Protein AF-A0A916ME21-F1 (afdb_monomer_lite)

Secondary structure (DSSP, 8-state):
-GGGT---HHHHHHHHHHTT----HHHHHHHHTT--S---HHHHHHHHHHHT--HHHHS---

Structure (mmCIF, N/CA/C/O backbone):
data_AF-A0A916ME21-F1
#
_entry.id   AF-A0A916ME21-F1
#
loop_
_atom_site.group_PDB
_atom_site.id
_atom_site.type_symbol
_atom_site.label_atom_id
_atom_site.label_alt_id
_atom_site.label_comp_id
_atom_site.label_asym_id
_atom_site.label_entity_id
_atom_site.label_seq_id
_atom_site.pdbx_PDB_ins_code
_atom_site.Cartn_x
_atom_site.Cartn_y
_atom_site.Cartn_z
_atom_site.occupancy
_atom_site.B_iso_or_equiv
_atom_site.auth_seq_id
_atom_site.auth_comp_id
_atom_site.auth_asym_id
_atom_site.auth_atom_id
_atom_site.pdbx_PDB_model_num
ATOM 1 N N . MET A 1 1 ? 0.979 3.383 -9.549 1.00 60.50 1 MET A N 1
ATOM 2 C CA . MET A 1 1 ? -0.058 4.228 -8.897 1.00 60.50 1 MET A CA 1
ATOM 3 C C . MET A 1 1 ? -0.928 4.962 -9.917 1.00 60.50 1 MET A C 1
ATOM 5 O O . MET A 1 1 ? -2.138 4.776 -9.877 1.00 60.50 1 MET A O 1
ATOM 9 N N . ALA A 1 2 ? -0.343 5.704 -10.867 1.00 52.88 2 ALA A N 1
ATOM 10 C CA . ALA A 1 2 ? -1.094 6.412 -11.915 1.00 52.88 2 ALA A CA 1
ATOM 11 C C . ALA A 1 2 ? -1.966 5.490 -12.796 1.00 52.88 2 ALA A C 1
ATOM 13 O O . ALA A 1 2 ? -3.133 5.790 -13.021 1.00 52.88 2 ALA A O 1
ATOM 14 N N . GLU A 1 3 ? -1.450 4.329 -13.206 1.00 59.66 3 GLU A N 1
ATOM 15 C CA . GLU A 1 3 ? -2.176 3.389 -14.082 1.00 59.66 3 GLU A CA 1
ATOM 16 C C . GLU A 1 3 ? -3.374 2.695 -13.408 1.00 59.66 3 GLU A C 1
ATOM 18 O O . GLU A 1 3 ? -4.300 2.261 -14.082 1.00 59.66 3 GLU A O 1
ATOM 23 N N . ARG A 1 4 ? -3.405 2.642 -12.069 1.00 63.44 4 ARG A N 1
ATOM 24 C CA . ARG A 1 4 ? -4.479 2.006 -11.274 1.00 63.44 4 ARG A CA 1
ATOM 25 C C . ARG A 1 4 ? -5.425 3.031 -10.626 1.00 63.44 4 ARG A C 1
ATOM 27 O O . ARG A 1 4 ? -6.188 2.690 -9.724 1.00 63.44 4 ARG A O 1
ATOM 34 N N . ASN A 1 5 ? -5.353 4.297 -11.057 1.00 68.50 5 ASN A N 1
ATOM 35 C CA . ASN A 1 5 ? -6.104 5.435 -10.502 1.00 68.50 5 ASN A CA 1
ATOM 36 C C . ASN A 1 5 ? -5.888 5.656 -8.989 1.00 68.50 5 ASN A C 1
ATOM 38 O O . ASN A 1 5 ? -6.732 6.249 -8.323 1.00 68.50 5 ASN A O 1
ATOM 42 N N . ILE A 1 6 ? -4.767 5.189 -8.431 1.00 78.38 6 ILE A N 1
ATOM 43 C CA . ILE A 1 6 ? -4.436 5.416 -7.021 1.00 78.38 6 ILE A CA 1
ATOM 44 C C . ILE A 1 6 ? -3.721 6.759 -6.931 1.00 78.38 6 ILE A C 1
ATOM 46 O O . ILE A 1 6 ? -2.617 6.920 -7.456 1.00 78.38 6 ILE A O 1
ATOM 50 N N . ARG A 1 7 ? -4.370 7.729 -6.283 1.00 78.62 7 ARG A N 1
ATOM 51 C CA . ARG A 1 7 ? -3.939 9.137 -6.292 1.00 78.62 7 ARG A CA 1
ATOM 52 C C . ARG A 1 7 ? -3.064 9.523 -5.106 1.00 78.62 7 ARG A C 1
ATOM 54 O O . ARG A 1 7 ? -2.419 10.565 -5.145 1.00 78.62 7 ARG A O 1
ATOM 61 N N . SER A 1 8 ? -3.042 8.708 -4.054 1.00 86.69 8 SER A N 1
ATOM 62 C CA . SER A 1 8 ? -2.292 9.005 -2.837 1.00 86.69 8 SER A CA 1
ATOM 63 C C . SER A 1 8 ? -1.864 7.745 -2.085 1.00 86.69 8 SER A C 1
ATOM 65 O O . SER A 1 8 ? -2.455 6.672 -2.216 1.00 86.69 8 SER A O 1
ATOM 67 N N . VAL A 1 9 ? -0.855 7.905 -1.225 1.00 88.25 9 VAL A N 1
ATOM 68 C CA . VAL A 1 9 ? -0.411 6.870 -0.274 1.00 88.25 9 VAL A CA 1
ATOM 69 C C . VAL A 1 9 ? -1.535 6.500 0.697 1.00 88.25 9 VAL A C 1
ATOM 71 O O . VAL A 1 9 ? -1.722 5.332 1.012 1.00 88.25 9 VAL A O 1
ATOM 74 N N . SER A 1 10 ? -2.328 7.480 1.134 1.00 90.12 10 SER A N 1
ATOM 75 C CA . SER A 1 10 ? -3.473 7.258 2.022 1.00 90.12 10 SER A CA 1
ATOM 76 C C . SER A 1 10 ? -4.547 6.362 1.405 1.00 90.12 10 SER A C 1
ATOM 78 O O . SER A 1 10 ? -5.142 5.555 2.114 1.00 90.12 10 SER A O 1
ATOM 80 N N . GLU A 1 11 ? -4.784 6.456 0.096 1.00 90.56 11 GLU A N 1
ATOM 81 C CA . GLU A 1 11 ? -5.712 5.551 -0.579 1.00 90.56 11 GLU A CA 1
ATOM 82 C C . GLU A 1 11 ? -5.143 4.133 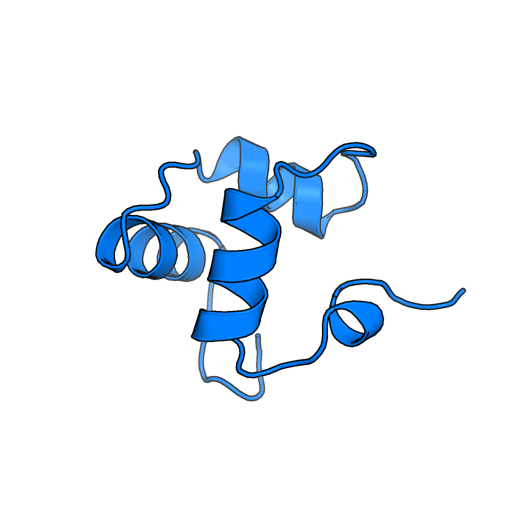-0.696 1.00 90.56 11 GLU A C 1
ATOM 84 O O . GLU A 1 11 ? -5.872 3.164 -0.498 1.00 90.56 11 GLU A O 1
ATOM 89 N N . LEU A 1 12 ? -3.837 4.003 -0.943 1.00 89.12 12 LEU A N 1
ATOM 90 C CA . LEU A 1 12 ? -3.163 2.706 -0.972 1.00 89.12 12 LEU A CA 1
ATOM 91 C C . LEU A 1 12 ? -3.245 1.997 0.390 1.00 89.12 12 LEU A C 1
ATOM 93 O O . LEU A 1 12 ? -3.569 0.815 0.432 1.00 89.12 12 LEU A O 1
ATOM 97 N N . VAL A 1 13 ? -3.044 2.732 1.493 1.00 92.19 13 VAL A N 1
ATOM 98 C CA . VAL A 1 13 ? -3.229 2.206 2.859 1.00 92.19 13 VAL A CA 1
ATOM 99 C C . VAL A 1 13 ? -4.644 1.678 3.063 1.00 92.19 13 VAL A C 1
ATOM 101 O O . VAL A 1 13 ? -4.801 0.542 3.485 1.00 92.19 13 VAL A O 1
ATOM 104 N N . ARG A 1 14 ? -5.677 2.446 2.700 1.00 91.56 14 ARG A N 1
ATOM 105 C CA . ARG A 1 14 ? -7.073 1.999 2.860 1.00 91.56 14 ARG A CA 1
ATOM 106 C C . ARG A 1 14 ? -7.376 0.717 2.085 1.00 91.56 14 ARG A C 1
ATOM 108 O O . ARG A 1 14 ? -8.145 -0.117 2.549 1.00 91.56 14 ARG A O 1
ATOM 115 N N . ARG A 1 15 ? -6.788 0.555 0.895 1.00 90.81 15 ARG A N 1
ATOM 116 C CA . ARG A 1 15 ? -6.946 -0.673 0.101 1.00 90.81 15 ARG A CA 1
ATOM 117 C C . ARG A 1 15 ? -6.214 -1.858 0.732 1.00 90.81 15 ARG A C 1
ATOM 119 O O . ARG A 1 15 ? -6.767 -2.950 0.733 1.00 90.81 15 ARG A O 1
ATOM 126 N N . LEU A 1 16 ? -5.022 -1.634 1.291 1.00 91.50 16 LEU A N 1
ATOM 127 C CA . LEU A 1 16 ? -4.270 -2.644 2.044 1.00 91.50 16 LEU A CA 1
ATOM 128 C C . LEU A 1 16 ? -5.039 -3.087 3.293 1.00 91.50 16 LEU A C 1
ATOM 130 O O . LEU A 1 16 ? -5.216 -4.282 3.514 1.00 91.50 16 LEU A O 1
ATOM 134 N N . GLU A 1 17 ? -5.594 -2.141 4.047 1.00 92.94 17 GLU A N 1
ATOM 135 C CA . GLU A 1 17 ? -6.442 -2.437 5.206 1.00 92.94 17 GLU A CA 1
ATOM 136 C C . GLU A 1 17 ? -7.682 -3.247 4.804 1.00 92.94 17 GLU A C 1
ATOM 138 O O . GLU A 1 17 ? -8.044 -4.203 5.488 1.00 92.94 17 GLU A O 1
ATOM 143 N N . GLY A 1 18 ? -8.289 -2.927 3.655 1.00 91.62 18 GLY A N 1
ATOM 144 C CA . GLY A 1 18 ? -9.439 -3.652 3.107 1.00 91.62 18 GLY A CA 1
ATOM 145 C C . GLY A 1 18 ? -9.175 -5.127 2.778 1.00 91.62 18 GLY A C 1
ATOM 146 O O . GLY A 1 18 ? -10.124 -5.905 2.727 1.00 91.62 18 GLY A O 1
ATOM 147 N N . ILE A 1 19 ? -7.911 -5.522 2.596 1.00 91.19 19 ILE A N 1
ATOM 148 C CA . ILE A 1 19 ? -7.492 -6.918 2.381 1.00 91.19 19 ILE A CA 1
ATOM 149 C C . ILE A 1 19 ? -6.792 -7.528 3.609 1.00 91.19 19 ILE A C 1
ATOM 151 O O . ILE A 1 19 ? -6.240 -8.620 3.520 1.00 91.19 19 ILE A O 1
ATOM 155 N N . GLY A 1 20 ? -6.820 -6.844 4.760 1.00 91.25 20 GLY A N 1
ATOM 156 C CA . GLY A 1 20 ? -6.268 -7.336 6.028 1.00 91.25 20 GLY A CA 1
ATOM 157 C C . GLY A 1 20 ? -4.813 -6.949 6.309 1.00 91.25 20 GLY A C 1
ATOM 158 O O . GLY A 1 20 ? -4.254 -7.378 7.316 1.00 91.25 20 GLY A O 1
ATOM 159 N N . VAL A 1 21 ? -4.196 -6.110 5.475 1.00 91.81 21 VAL A N 1
ATOM 160 C CA . VAL A 1 21 ? -2.814 -5.651 5.657 1.00 91.81 21 VAL A CA 1
ATOM 161 C C . VAL A 1 21 ? -2.800 -4.301 6.374 1.00 91.81 21 VAL A C 1
ATOM 163 O O . VAL A 1 21 ? -3.118 -3.263 5.799 1.00 91.81 21 VAL A O 1
ATOM 166 N N . SER A 1 22 ? -2.399 -4.305 7.645 1.00 89.69 22 SER A N 1
ATOM 167 C CA . SER A 1 22 ? -2.292 -3.084 8.455 1.00 89.69 22 SER A CA 1
ATOM 168 C C . SER A 1 22 ? -0.929 -2.409 8.285 1.00 89.69 22 SER A C 1
ATOM 170 O O . SER A 1 22 ? 0.098 -2.969 8.665 1.00 89.69 22 SER A O 1
ATOM 172 N N . ILE A 1 23 ? -0.907 -1.179 7.766 1.00 90.06 23 ILE A N 1
ATOM 173 C CA . ILE A 1 23 ? 0.309 -0.359 7.680 1.00 90.06 23 ILE A CA 1
ATOM 174 C C . ILE A 1 23 ? -0.010 1.130 7.822 1.00 90.06 23 ILE A C 1
ATOM 176 O O . ILE A 1 23 ? -0.980 1.631 7.264 1.00 90.06 23 ILE A O 1
ATOM 180 N N . SER A 1 24 ? 0.833 1.878 8.538 1.00 90.94 24 SER A N 1
ATOM 181 C CA . SER A 1 24 ? 0.647 3.329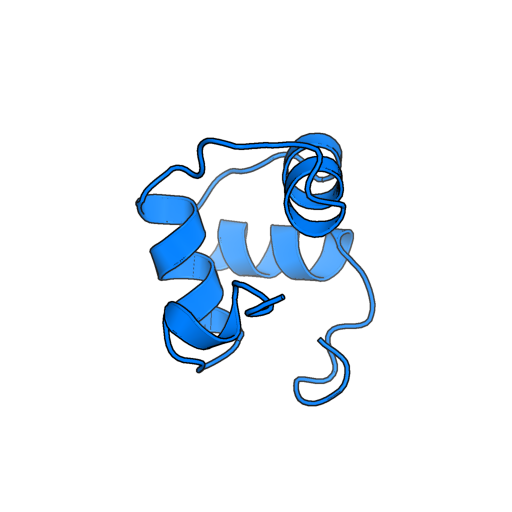 8.641 1.00 90.94 24 SER A CA 1
ATOM 182 C C . SER A 1 24 ? 1.024 4.058 7.345 1.00 90.94 24 SER A C 1
ATOM 184 O O . SER A 1 24 ? 1.992 3.708 6.667 1.00 90.94 24 SER A O 1
ATOM 186 N N . ILE A 1 25 ? 0.327 5.161 7.051 1.00 91.00 25 ILE A N 1
ATOM 187 C CA . ILE A 1 25 ? 0.622 6.039 5.901 1.00 91.00 25 ILE A CA 1
ATOM 188 C C . ILE A 1 25 ? 2.088 6.495 5.910 1.00 91.00 25 ILE A C 1
ATOM 190 O O . ILE A 1 25 ? 2.735 6.520 4.867 1.00 91.00 25 ILE A O 1
ATOM 194 N N . ALA A 1 26 ? 2.638 6.814 7.085 1.00 89.88 26 ALA A N 1
ATOM 195 C CA . ALA A 1 26 ? 4.027 7.244 7.225 1.00 89.88 26 ALA A CA 1
ATOM 196 C C . ALA A 1 26 ? 5.038 6.114 6.959 1.00 89.88 26 ALA A C 1
ATOM 198 O O . ALA A 1 26 ? 6.120 6.371 6.430 1.00 89.88 26 ALA A O 1
ATOM 199 N N . GLN A 1 27 ? 4.725 4.866 7.326 1.00 88.81 27 GLN A N 1
ATOM 200 C CA . GLN A 1 27 ? 5.562 3.716 6.966 1.00 88.81 27 GLN A CA 1
ATOM 201 C C . GLN A 1 27 ? 5.512 3.465 5.464 1.00 88.81 27 GLN A C 1
ATOM 203 O O . GLN A 1 27 ? 6.564 3.436 4.833 1.00 88.81 27 GLN A O 1
ATOM 208 N N . LEU A 1 28 ? 4.313 3.382 4.884 1.00 88.94 28 LEU A N 1
ATOM 209 C CA . LEU A 1 28 ? 4.156 3.133 3.455 1.00 88.94 28 LEU A CA 1
ATOM 210 C C . LEU A 1 28 ? 4.787 4.248 2.605 1.00 88.94 28 LEU A C 1
ATOM 212 O O . LEU A 1 28 ? 5.453 3.967 1.614 1.00 88.94 28 LEU A O 1
ATOM 216 N N . GLY A 1 29 ? 4.662 5.509 3.027 1.00 88.25 29 GLY A N 1
ATOM 217 C CA . GLY A 1 29 ? 5.327 6.640 2.378 1.00 88.25 29 GLY A CA 1
ATOM 218 C C . GLY A 1 29 ? 6.853 6.514 2.398 1.00 88.25 29 GLY A C 1
ATOM 219 O O . GLY A 1 29 ? 7.494 6.659 1.364 1.00 88.25 29 GLY A O 1
ATOM 220 N N . ARG A 1 30 ? 7.447 6.151 3.544 1.00 87.38 30 ARG A N 1
ATOM 221 C CA . ARG A 1 30 ? 8.898 5.897 3.638 1.00 87.38 30 ARG A CA 1
ATOM 222 C C . ARG A 1 30 ? 9.353 4.699 2.806 1.00 87.38 30 ARG A C 1
ATOM 224 O O . ARG A 1 30 ? 10.507 4.671 2.387 1.00 87.38 30 ARG A O 1
ATOM 231 N N . MET A 1 31 ? 8.493 3.705 2.614 1.00 86.25 31 MET A N 1
ATOM 232 C CA . MET A 1 31 ? 8.773 2.544 1.769 1.00 86.25 31 MET A CA 1
ATOM 233 C C . MET A 1 31 ? 8.826 2.955 0.298 1.00 86.25 31 MET A C 1
ATOM 235 O O . MET A 1 31 ? 9.834 2.713 -0.358 1.00 86.25 31 MET A O 1
ATOM 239 N N . ILE A 1 32 ? 7.809 3.676 -0.181 1.00 82.00 32 ILE A N 1
ATOM 240 C CA . ILE A 1 32 ? 7.751 4.204 -1.554 1.00 82.00 32 ILE A CA 1
ATOM 241 C C . ILE A 1 32 ? 8.912 5.173 -1.839 1.00 82.00 32 ILE A C 1
ATOM 243 O O . ILE A 1 32 ? 9.491 5.130 -2.919 1.00 82.00 32 ILE A O 1
ATOM 247 N N . ASP A 1 33 ? 9.303 5.994 -0.860 1.00 83.31 33 ASP A N 1
ATOM 248 C CA . ASP A 1 33 ? 10.460 6.898 -0.949 1.00 83.31 33 ASP A CA 1
ATOM 249 C C . ASP A 1 33 ? 11.825 6.171 -0.990 1.00 83.31 33 ASP A C 1
ATOM 251 O O . ASP A 1 33 ? 12.867 6.826 -1.030 1.00 83.31 33 ASP A O 1
ATOM 255 N N . GLY A 1 34 ? 11.860 4.837 -0.888 1.00 79.50 34 GLY A N 1
ATOM 256 C CA . GLY A 1 34 ? 13.102 4.057 -0.835 1.00 79.50 34 GLY A CA 1
ATOM 257 C C . GLY A 1 34 ? 13.885 4.208 0.476 1.00 79.50 34 GLY A C 1
ATOM 258 O O . GLY A 1 34 ? 15.010 3.731 0.593 1.00 79.50 34 GLY A O 1
ATOM 259 N N . LYS A 1 35 ? 13.299 4.839 1.503 1.00 79.44 35 LYS A N 1
ATOM 260 C CA . LYS A 1 35 ? 13.923 5.041 2.827 1.00 79.44 35 LYS A CA 1
ATOM 261 C C . LYS A 1 35 ? 13.811 3.811 3.733 1.00 79.44 35 LYS A C 1
ATOM 263 O O . LYS A 1 35 ? 14.246 3.855 4.881 1.00 79.44 35 LYS A O 1
ATOM 268 N N . THR A 1 36 ? 13.202 2.732 3.244 1.00 79.56 36 THR A N 1
ATOM 269 C CA . THR A 1 36 ? 12.997 1.481 3.981 1.00 79.56 36 THR A CA 1
ATOM 270 C C . THR A 1 36 ? 13.575 0.316 3.190 1.00 79.56 36 THR A C 1
ATOM 272 O O . THR A 1 36 ? 13.150 0.068 2.066 1.00 79.56 36 THR A O 1
ATOM 275 N N . GLN A 1 37 ? 14.520 -0.409 3.794 1.00 72.62 37 GLN A N 1
ATOM 276 C CA . GLN A 1 37 ? 15.190 -1.553 3.159 1.00 72.62 37 GLN A CA 1
ATOM 277 C C . GLN A 1 37 ? 14.449 -2.881 3.356 1.00 72.62 37 GLN A C 1
ATOM 279 O O . GLN A 1 37 ? 14.568 -3.772 2.524 1.00 72.62 37 GLN A O 1
ATOM 284 N N . HIS A 1 38 ? 13.660 -3.017 4.427 1.00 79.88 38 HIS A N 1
ATOM 285 C CA . HIS A 1 38 ? 12.928 -4.246 4.731 1.00 79.88 38 HIS A CA 1
ATOM 286 C C . HIS A 1 38 ? 11.424 -4.023 4.663 1.00 79.88 38 HIS A C 1
ATOM 288 O O . HIS A 1 38 ? 10.862 -3.232 5.421 1.00 79.88 38 HIS A O 1
ATOM 294 N N . TRP A 1 39 ? 10.789 -4.741 3.744 1.00 85.06 39 TRP A N 1
ATOM 295 C CA . TRP A 1 39 ? 9.348 -4.755 3.557 1.00 85.06 39 TRP A CA 1
ATOM 296 C C . TRP A 1 39 ? 8.823 -6.059 4.152 1.00 85.06 39 TRP A C 1
ATOM 298 O O . TRP A 1 39 ? 9.414 -7.115 3.930 1.00 85.06 39 TRP A O 1
ATOM 308 N N . SER A 1 40 ? 7.741 -5.998 4.926 1.00 86.94 40 SER A N 1
ATOM 309 C CA . SER A 1 40 ? 7.066 -7.219 5.360 1.00 86.94 40 SER A CA 1
ATOM 310 C C . SER A 1 40 ? 6.450 -7.916 4.152 1.00 86.94 40 SER A C 1
ATOM 312 O O . SER A 1 40 ? 5.917 -7.261 3.253 1.00 86.94 40 SER A O 1
ATOM 314 N N . GLN A 1 41 ? 6.513 -9.246 4.146 1.00 87.75 41 GLN A N 1
ATOM 315 C CA . GLN A 1 41 ? 5.962 -10.059 3.066 1.00 87.75 41 GLN A CA 1
ATOM 316 C C . GLN A 1 41 ? 4.479 -9.741 2.826 1.00 87.75 41 GLN A C 1
ATOM 318 O O . GLN A 1 41 ? 4.101 -9.497 1.686 1.00 87.75 41 GLN A O 1
ATOM 323 N N . ASP A 1 42 ? 3.687 -9.599 3.891 1.00 90.25 42 ASP A N 1
ATOM 324 C CA . ASP A 1 42 ? 2.261 -9.252 3.803 1.00 90.25 42 ASP A CA 1
ATOM 325 C C . ASP A 1 42 ? 2.016 -7.928 3.060 1.00 90.25 42 ASP A C 1
ATOM 327 O O . ASP A 1 42 ? 1.070 -7.794 2.285 1.00 90.25 42 ASP A O 1
ATOM 331 N N . VAL A 1 43 ? 2.888 -6.932 3.261 1.00 89.06 43 VAL A N 1
ATOM 332 C CA . VAL A 1 43 ? 2.775 -5.635 2.577 1.00 89.06 43 VAL A CA 1
ATOM 333 C C . VAL A 1 43 ? 3.155 -5.769 1.110 1.00 89.06 43 VAL A C 1
ATOM 335 O O . VAL A 1 43 ? 2.486 -5.191 0.259 1.00 89.06 43 VAL A O 1
ATOM 338 N N . VAL A 1 44 ? 4.185 -6.554 0.793 1.00 89.12 44 VAL A N 1
ATOM 339 C CA . VAL A 1 44 ? 4.576 -6.828 -0.597 1.00 89.12 44 VAL A CA 1
ATOM 340 C C . VAL A 1 44 ? 3.463 -7.575 -1.336 1.00 89.12 44 VAL A C 1
ATOM 342 O O . VAL A 1 44 ? 3.065 -7.146 -2.418 1.00 89.12 44 VAL A O 1
ATOM 345 N N . GLU A 1 45 ? 2.915 -8.639 -0.750 1.00 90.62 45 GLU A N 1
ATOM 346 C CA . GLU A 1 45 ? 1.813 -9.418 -1.329 1.00 90.62 45 GLU A CA 1
ATOM 347 C C . GLU A 1 45 ? 0.543 -8.576 -1.495 1.00 90.62 45 GLU A C 1
ATOM 349 O O . GLU A 1 45 ? -0.103 -8.612 -2.549 1.00 90.62 45 GLU A O 1
ATOM 354 N N . GLY A 1 46 ? 0.215 -7.749 -0.500 1.00 91.12 46 GLY A N 1
ATOM 355 C CA . GLY A 1 46 ? -0.911 -6.828 -0.586 1.00 91.12 46 GLY A CA 1
ATOM 356 C C . GLY A 1 46 ? -0.742 -5.796 -1.702 1.00 91.12 46 GLY A C 1
ATOM 357 O O . GLY A 1 46 ? -1.687 -5.510 -2.438 1.00 91.12 46 GLY A O 1
ATOM 358 N N . LEU A 1 47 ? 0.471 -5.271 -1.888 1.00 88.38 47 LEU A N 1
ATOM 359 C CA . LEU A 1 47 ? 0.769 -4.321 -2.959 1.00 88.38 47 LEU A CA 1
ATOM 360 C C . LEU A 1 47 ? 0.726 -4.968 -4.340 1.00 88.38 47 LEU A C 1
ATOM 362 O O . LEU A 1 47 ? 0.116 -4.393 -5.235 1.00 88.38 47 LEU A O 1
ATOM 366 N N . ILE A 1 48 ? 1.297 -6.164 -4.497 1.00 89.94 48 ILE A N 1
ATOM 367 C CA . ILE A 1 48 ? 1.185 -6.982 -5.715 1.00 89.94 48 ILE A CA 1
ATOM 368 C C . ILE A 1 48 ? -0.285 -7.204 -6.074 1.00 89.94 48 ILE A C 1
ATOM 370 O O . ILE A 1 48 ? -0.666 -7.043 -7.230 1.00 89.94 48 ILE A O 1
ATOM 374 N N . THR A 1 49 ? -1.121 -7.506 -5.079 1.00 90.00 49 THR A N 1
ATOM 375 C CA . THR A 1 49 ? -2.555 -7.755 -5.267 1.00 90.00 49 THR A CA 1
ATOM 376 C C . THR A 1 49 ? -3.310 -6.490 -5.682 1.00 90.00 49 THR A C 1
ATOM 378 O O . THR A 1 49 ? -4.090 -6.521 -6.627 1.00 90.00 49 THR A O 1
ATOM 381 N N . ILE A 1 50 ? -3.076 -5.355 -5.013 1.00 88.88 50 ILE A N 1
ATOM 382 C CA . ILE A 1 50 ? -3.798 -4.094 -5.276 1.00 88.88 50 ILE A CA 1
ATOM 383 C C . ILE A 1 50 ? -3.334 -3.419 -6.566 1.00 88.88 50 ILE A C 1
ATOM 385 O O . ILE A 1 50 ? -4.125 -2.782 -7.264 1.00 88.88 50 ILE A O 1
ATOM 389 N N . LEU A 1 51 ? -2.035 -3.487 -6.847 1.00 86.00 51 LEU A N 1
ATOM 390 C CA . LEU A 1 51 ? -1.437 -2.890 -8.036 1.00 86.00 51 LEU A CA 1
ATOM 391 C C . LEU A 1 51 ? -1.489 -3.839 -9.236 1.00 86.00 51 LEU A C 1
ATOM 393 O O . LEU A 1 51 ? -1.246 -3.381 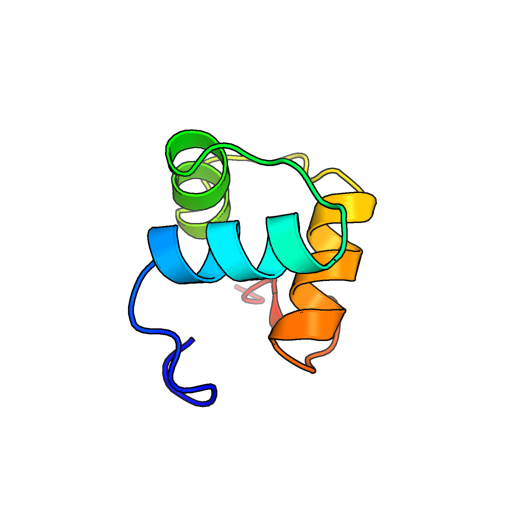-10.356 1.00 86.00 51 LEU A O 1
ATOM 397 N N . GLU A 1 52 ? -1.844 -5.110 -9.007 1.00 86.19 52 GLU A N 1
ATOM 398 C CA . GLU A 1 52 ? -1.869 -6.195 -9.992 1.00 86.19 52 GLU A CA 1
ATOM 399 C C . GLU A 1 52 ? -0.588 -6.177 -10.841 1.00 86.19 52 GLU A C 1
ATOM 401 O O . GLU A 1 52 ? -0.620 -6.111 -12.073 1.00 86.19 52 GLU A O 1
ATOM 406 N N . CYS A 1 53 ? 0.550 -6.140 -10.149 1.00 84.62 53 CYS A N 1
ATOM 407 C CA . CYS A 1 53 ? 1.888 -6.075 -10.729 1.00 84.62 53 CYS A CA 1
ATOM 408 C C . CYS A 1 53 ? 2.742 -7.226 -10.203 1.00 84.62 53 CYS A C 1
ATOM 410 O O . CYS A 1 53 ? 2.384 -7.889 -9.231 1.00 84.62 53 CYS A O 1
ATOM 412 N N . ARG A 1 54 ? 3.890 -7.489 -10.824 1.00 81.94 54 ARG A N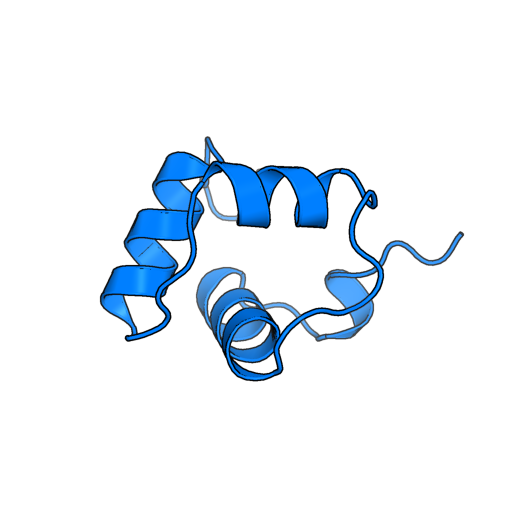 1
ATOM 413 C CA . ARG A 1 54 ? 4.837 -8.471 -10.291 1.00 81.94 54 ARG A CA 1
ATOM 414 C C . ARG A 1 54 ? 5.653 -7.848 -9.171 1.00 81.94 54 ARG A C 1
ATOM 416 O O . ARG A 1 54 ? 5.797 -6.631 -9.092 1.00 81.94 54 ARG A O 1
ATOM 423 N N . VAL A 1 55 ? 6.243 -8.709 -8.342 1.00 81.12 55 VAL A N 1
ATOM 424 C CA . VAL A 1 55 ? 7.188 -8.294 -7.298 1.00 81.12 55 VAL A CA 1
ATOM 425 C C . VAL A 1 55 ? 8.270 -7.396 -7.903 1.00 81.12 55 VAL A C 1
ATOM 427 O O . VAL A 1 55 ? 8.431 -6.282 -7.442 1.00 81.12 55 VAL A O 1
ATOM 430 N N . GLY A 1 56 ? 8.878 -7.785 -9.028 1.00 75.38 56 GLY A N 1
ATOM 431 C CA . GLY A 1 56 ? 9.914 -6.999 -9.709 1.00 75.38 56 GLY A CA 1
ATOM 432 C C . GLY A 1 56 ? 9.479 -5.612 -10.192 1.00 75.38 56 GLY A C 1
ATOM 433 O O . GLY A 1 56 ? 10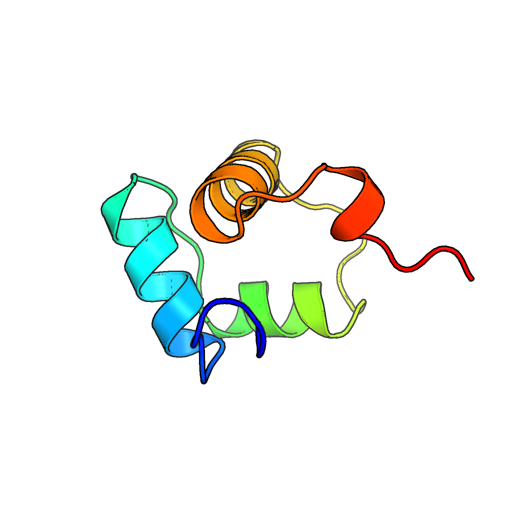.337 -4.759 -10.345 1.00 75.38 56 GLY A O 1
ATOM 434 N N . ASP A 1 57 ? 8.180 -5.349 -10.362 1.00 77.44 57 ASP A N 1
ATOM 435 C CA . ASP A 1 57 ? 7.683 -4.025 -10.765 1.00 77.44 57 ASP A CA 1
ATOM 436 C C . ASP A 1 57 ? 7.615 -3.040 -9.579 1.00 77.44 57 ASP A C 1
ATOM 438 O O . ASP A 1 57 ? 7.507 -1.828 -9.775 1.00 77.44 57 ASP A O 1
ATOM 442 N N . LEU A 1 58 ? 7.658 -3.546 -8.337 1.00 75.88 58 LEU A N 1
ATOM 443 C CA . LEU A 1 58 ? 7.683 -2.720 -7.123 1.00 75.88 58 LEU A CA 1
ATOM 444 C C . LEU A 1 58 ? 9.067 -2.121 -6.853 1.00 75.88 58 LEU A C 1
ATOM 446 O O . LEU A 1 58 ? 9.166 -1.084 -6.194 1.00 75.88 58 LEU A O 1
ATOM 450 N N . TRP A 1 59 ? 10.123 -2.753 -7.364 1.00 73.06 59 TRP A N 1
ATOM 451 C CA . TRP A 1 59 ? 11.480 -2.231 -7.305 1.00 73.06 59 TRP A CA 1
ATOM 452 C C . TRP A 1 59 ? 11.819 -1.624 -8.658 1.00 73.06 59 TRP A C 1
ATOM 454 O O . TRP A 1 59 ? 11.650 -2.238 -9.704 1.00 73.06 59 TRP A O 1
ATOM 464 N N . ARG A 1 60 ? 12.323 -0.395 -8.647 1.00 62.91 60 ARG A N 1
ATOM 465 C CA . ARG A 1 60 ? 12.968 0.150 -9.833 1.00 62.91 60 ARG A CA 1
ATOM 466 C C . ARG A 1 60 ? 14.365 -0.467 -9.894 1.00 62.91 60 ARG A C 1
ATOM 468 O O . ARG A 1 60 ? 15.182 -0.158 -9.030 1.00 62.91 60 ARG A O 1
ATOM 475 N N . ASP A 1 61 ? 14.606 -1.350 -10.863 1.00 51.91 61 ASP A N 1
ATOM 476 C CA . ASP A 1 61 ? 15.975 -1.694 -11.263 1.00 51.91 61 ASP A CA 1
ATOM 477 C C . ASP A 1 61 ? 16.681 -0.387 -11.663 1.00 51.91 61 ASP A C 1
ATOM 479 O O . ASP A 1 61 ? 16.055 0.487 -12.274 1.00 51.91 61 ASP A O 1
ATOM 483 N N . ALA A 1 62 ? 17.911 -0.217 -11.181 1.00 44.75 62 ALA A N 1
ATOM 484 C CA . ALA A 1 62 ? 18.637 1.054 -11.142 1.00 44.75 62 ALA A CA 1
ATOM 485 C C . ALA A 1 62 ? 18.792 1.735 -12.513 1.00 44.75 62 ALA A C 1
ATOM 487 O O . ALA A 1 62 ? 19.032 1.027 -13.516 1.00 44.75 62 ALA A O 1
#

Sequence (62 aa):
MAERNIRSVSELVRRLEGIGVSISIAQLGRMIDGKTQHWSQDVVEGLITILECRVGDLWRDA

pLDDT: mean 82.7, std 11.04, range [44.75, 92.94]

Radius of gyration: 10.81 Å; chains: 1; bounding box: 28×19×23 Å

Foldseek 3Di:
DVVLVPDALVSLQVQ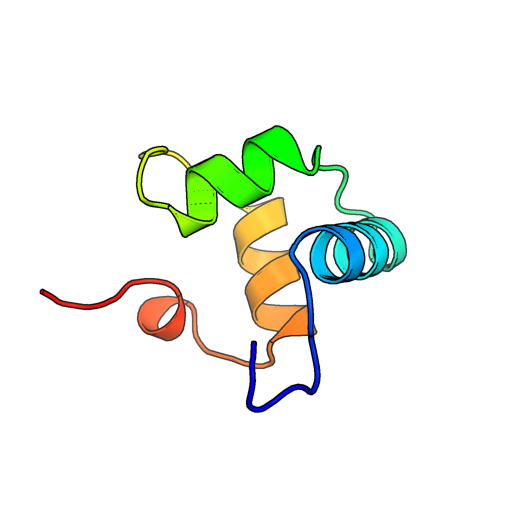LVVVPHHDDSVRSVCVLVVVDDDDDPSSLVSCCVSVVHDSVVSDDDD